Protein AF-A0AA95JDR7-F1 (afdb_monomer_lite)

pLDDT: mean 80.78, std 19.83, range [33.78, 96.75]

Foldseek 3Di:
DDDDDDDDDDDDDDDDDDDDDDDDDDPPPPCPPDPDPLRVVLVVLVVVLVVVVVVLVVQLLVLLLVCQQVLVSSLVSNVVSLVVCVVVLVVVLVVLLVVLVVVLVPDDDPVSNVVSVVVNVVVSCCSVVVSVVCNVCSSVCSNVSSPD

Sequence (148 aa):
MSSRLALIAAAVFTLAAPAFAQEGTAPTAAVQGAPSAEVRAFEIKAEAFTARLAQLQSELETAIAAAGGDQSRGMAAVEAIIARYEPEIDAFVPELESFFDAQIAIATSDEQKVSLAESKADNSLRLRGMVQHIRTFAPDFIAAGGRS

Secondary structure (DSSP, 8-state):
-----------------------S---------PPPHHHHHHHHHHHHHHHHHHHHHHHHHHHHHHHTT-HHHHHHHHHHHHHHHHHHHHHHHHHHHHHHHHHHHH--SHHHHHHHHHHHHHHHHHHHHHHHHHHHHHHHHHHTTT--

Radius of gyration: 29.69 Å; chains: 1; bounding box: 46×42×93 Å

Structure (mmCIF, N/CA/C/O backbone):
data_AF-A0AA95JDR7-F1
#
_entry.id   AF-A0AA95JDR7-F1
#
loop_
_atom_site.group_PDB
_atom_site.id
_atom_site.type_symbol
_atom_site.label_atom_id
_atom_site.label_alt_id
_atom_site.label_comp_id
_atom_site.label_asym_id
_atom_site.label_entity_id
_atom_site.label_seq_id
_atom_site.pdbx_PDB_ins_code
_atom_site.Cartn_x
_atom_site.Cartn_y
_atom_site.Cartn_z
_atom_site.occupancy
_atom_site.B_iso_or_equiv
_atom_site.auth_seq_id
_atom_site.auth_comp_id
_atom_site.auth_asym_id
_atom_site.auth_atom_id
_atom_site.pdbx_PDB_model_num
ATOM 1 N N . MET A 1 1 ? -28.112 23.476 -57.122 1.00 33.78 1 MET A N 1
ATOM 2 C CA . MET A 1 1 ? -28.266 23.420 -58.591 1.00 33.78 1 MET A CA 1
ATOM 3 C C . MET A 1 1 ? -27.237 22.443 -59.127 1.00 33.78 1 MET A C 1
ATOM 5 O O . MET A 1 1 ? -26.071 22.552 -58.780 1.00 33.78 1 MET A O 1
ATOM 9 N N . SER A 1 2 ? -27.718 21.437 -59.848 1.00 43.03 2 SER A N 1
ATOM 10 C CA . SER A 1 2 ? -26.993 20.279 -60.367 1.00 43.03 2 SER A CA 1
ATOM 11 C C . SER A 1 2 ? -25.943 20.623 -61.425 1.00 43.03 2 SER A C 1
ATOM 13 O O . SER A 1 2 ? -26.211 21.457 -62.283 1.00 43.03 2 SER A O 1
ATOM 15 N N . SER A 1 3 ? -24.864 19.839 -61.468 1.00 50.47 3 SER A N 1
ATOM 16 C CA . SER A 1 3 ? -24.143 19.542 -62.712 1.00 50.47 3 SER A CA 1
ATOM 17 C C . SER A 1 3 ? -24.153 18.027 -62.916 1.00 50.47 3 SER A C 1
ATOM 19 O O . SER A 1 3 ? -23.642 17.272 -62.094 1.00 50.47 3 SER A O 1
ATOM 21 N N . ARG A 1 4 ? -24.848 17.601 -63.974 1.00 48.34 4 ARG A N 1
ATOM 22 C CA . ARG A 1 4 ? -25.011 16.220 -64.451 1.00 48.34 4 ARG A CA 1
ATOM 23 C C . ARG A 1 4 ? -23.893 15.865 -65.452 1.00 48.34 4 ARG A C 1
ATOM 25 O O . ARG A 1 4 ? -23.356 16.780 -66.063 1.00 48.34 4 ARG A O 1
ATOM 32 N N . LEU A 1 5 ? -23.738 14.556 -65.720 1.00 47.97 5 LEU A N 1
ATOM 33 C CA . LEU A 1 5 ? -23.046 13.893 -66.860 1.00 47.97 5 LEU A CA 1
ATOM 34 C C . LEU A 1 5 ? -21.519 13.736 -66.702 1.00 47.97 5 LEU A C 1
ATOM 36 O O . LEU A 1 5 ? -20.859 14.675 -66.288 1.00 47.97 5 LEU A O 1
ATOM 40 N N . ALA A 1 6 ? -20.871 12.598 -66.982 1.00 46.97 6 ALA A N 1
ATOM 41 C CA . ALA A 1 6 ? -21.160 11.420 -67.826 1.00 46.97 6 ALA A CA 1
ATOM 42 C C . ALA A 1 6 ? -20.702 10.122 -67.096 1.00 46.97 6 ALA A C 1
ATOM 44 O O . ALA A 1 6 ? -19.811 10.199 -66.261 1.00 46.97 6 ALA A O 1
ATOM 45 N N . LEU A 1 7 ? -21.288 8.920 -67.182 1.00 42.22 7 LEU A N 1
ATOM 46 C CA . LEU A 1 7 ? -21.830 8.073 -68.262 1.00 42.22 7 LEU A CA 1
ATOM 47 C C . LEU A 1 7 ? -20.756 7.279 -69.062 1.00 42.22 7 LEU A C 1
ATOM 49 O O . LEU A 1 7 ? -20.222 7.771 -70.043 1.00 42.22 7 LEU A O 1
ATOM 53 N N . ILE A 1 8 ? -20.566 6.021 -68.608 1.00 48.22 8 ILE A N 1
ATOM 54 C CA . ILE A 1 8 ? -20.242 4.735 -69.289 1.00 48.22 8 ILE A CA 1
ATOM 55 C C . ILE A 1 8 ? -18.843 4.491 -69.893 1.00 48.22 8 ILE A C 1
ATOM 57 O O . ILE A 1 8 ? -18.453 5.131 -70.857 1.00 48.22 8 ILE A O 1
ATOM 61 N N . ALA A 1 9 ? -18.206 3.393 -69.450 1.00 40.72 9 ALA A N 1
ATOM 62 C CA . ALA A 1 9 ? -17.721 2.310 -70.324 1.00 40.72 9 ALA A CA 1
ATOM 63 C C . ALA A 1 9 ? -17.422 1.042 -69.502 1.00 40.72 9 ALA A C 1
ATOM 65 O O . ALA A 1 9 ? -16.514 1.012 -68.677 1.00 40.72 9 ALA A O 1
ATOM 66 N N . ALA A 1 10 ? -18.218 -0.003 -69.726 1.00 47.91 10 ALA A N 1
ATOM 67 C CA . ALA A 1 10 ? -17.949 -1.354 -69.257 1.00 47.91 10 ALA A CA 1
ATOM 68 C C . ALA A 1 10 ? -16.795 -1.973 -70.062 1.00 47.91 10 ALA A C 1
ATOM 70 O O . ALA A 1 10 ? -16.772 -1.857 -71.286 1.00 47.91 10 ALA A O 1
ATOM 71 N N . ALA A 1 11 ? -15.897 -2.694 -69.391 1.00 51.47 11 ALA A N 1
ATOM 72 C CA . ALA A 1 11 ? -15.076 -3.723 -70.015 1.00 51.47 11 ALA A CA 1
ATOM 73 C C . ALA A 1 11 ? -15.177 -5.008 -69.186 1.00 51.47 11 ALA A C 1
ATOM 75 O O . ALA A 1 11 ? -15.243 -4.999 -67.960 1.00 51.47 11 ALA A O 1
ATOM 76 N N . VAL A 1 12 ? -15.307 -6.094 -69.928 1.00 53.50 12 VAL A N 1
ATOM 77 C CA . VAL A 1 12 ? -15.873 -7.391 -69.576 1.00 53.50 12 VAL A CA 1
ATOM 78 C C . VAL A 1 12 ? -14.815 -8.315 -68.959 1.00 53.50 12 VAL A C 1
ATOM 80 O O . VAL A 1 12 ? -13.694 -8.386 -69.440 1.00 53.50 12 VAL A O 1
ATOM 83 N N . PHE A 1 13 ? -15.215 -9.009 -67.891 1.00 50.69 13 PHE A N 1
ATOM 84 C CA . PHE A 1 13 ? -15.015 -10.438 -67.589 1.00 50.69 13 PHE A CA 1
ATOM 85 C C . PHE A 1 13 ? -13.879 -11.218 -68.291 1.00 50.69 13 PHE A C 1
ATOM 87 O O . PHE A 1 13 ? -13.951 -11.416 -69.495 1.00 50.69 13 PHE A O 1
ATOM 94 N N . THR A 1 14 ? -12.986 -11.833 -67.498 1.00 56.88 14 THR A N 1
ATOM 95 C CA . THR A 1 14 ? -12.521 -13.248 -67.592 1.00 56.88 14 THR A CA 1
ATOM 96 C C . THR A 1 14 ? -11.747 -13.571 -66.299 1.00 56.88 14 THR A C 1
ATOM 98 O O . THR A 1 14 ? -10.690 -13.003 -66.059 1.00 56.88 14 THR A O 1
ATOM 101 N N . LEU A 1 15 ? -12.365 -14.178 -65.287 1.00 48.19 15 LEU A N 1
ATOM 102 C CA . LEU A 1 15 ? -12.389 -15.617 -64.975 1.00 48.19 15 LEU A CA 1
ATOM 103 C C . LEU A 1 15 ? -11.014 -16.314 -64.797 1.00 48.19 15 LEU A C 1
ATOM 105 O O . LEU A 1 15 ? -10.277 -16.503 -65.755 1.00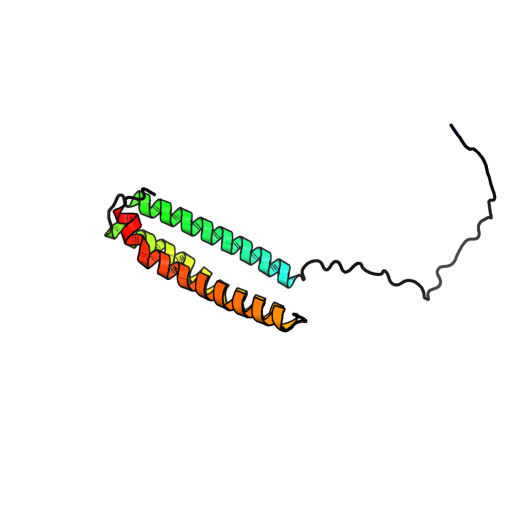 48.19 15 LEU A O 1
ATOM 109 N N . ALA A 1 16 ? -10.817 -16.811 -63.567 1.00 49.91 16 ALA A N 1
ATOM 110 C CA . ALA A 1 16 ? -10.140 -18.054 -63.160 1.00 49.91 16 ALA A CA 1
ATOM 111 C C . ALA A 1 16 ? -8.606 -18.210 -63.291 1.00 49.91 16 ALA A C 1
ATOM 113 O O . ALA A 1 16 ? -8.108 -18.653 -64.319 1.00 49.91 16 ALA A O 1
ATOM 114 N N . ALA A 1 17 ? -7.896 -18.036 -62.164 1.00 39.84 17 ALA A N 1
ATOM 115 C CA . ALA A 1 17 ? -7.084 -19.072 -61.486 1.00 39.84 17 ALA A CA 1
ATOM 116 C C . ALA A 1 17 ? -6.385 -18.480 -60.233 1.00 39.84 17 ALA A C 1
ATOM 118 O O . ALA A 1 17 ? -5.848 -17.377 -60.326 1.00 39.84 17 ALA A O 1
ATOM 119 N N . PRO A 1 18 ? -6.343 -19.166 -59.069 1.00 48.06 18 PRO A N 1
ATOM 120 C CA . PRO A 1 18 ? -5.506 -18.748 -57.952 1.00 48.06 18 PRO A CA 1
ATOM 121 C C . PRO A 1 18 ? -4.104 -19.339 -58.153 1.00 48.06 18 PRO A C 1
ATOM 123 O O . PRO A 1 18 ? -3.899 -20.538 -57.980 1.00 48.06 18 PRO A O 1
ATOM 126 N N . ALA A 1 19 ? -3.137 -18.511 -58.534 1.00 46.78 19 ALA A N 1
ATOM 127 C CA . ALA A 1 19 ? -1.727 -18.884 -58.535 1.00 46.78 19 ALA A CA 1
ATOM 128 C C . ALA A 1 19 ? -0.955 -17.862 -57.696 1.00 46.78 19 ALA A C 1
ATOM 130 O O . ALA A 1 19 ? -1.061 -16.657 -57.897 1.00 46.78 19 ALA A O 1
ATOM 131 N N . PHE A 1 20 ? -0.265 -18.385 -56.690 1.00 49.91 20 PHE A N 1
ATOM 132 C CA . PHE A 1 20 ? 0.484 -17.678 -55.660 1.00 49.91 20 PHE A CA 1
ATOM 133 C C . PHE A 1 20 ? 1.622 -16.796 -56.212 1.00 49.91 20 PHE A C 1
ATOM 135 O O . PHE A 1 20 ? 2.215 -17.134 -57.232 1.00 49.91 20 PHE A O 1
ATOM 142 N N . ALA A 1 21 ? 1.977 -15.781 -55.404 1.00 42.78 21 ALA A N 1
ATOM 143 C CA . ALA A 1 21 ? 3.157 -14.895 -55.449 1.00 42.78 21 ALA A CA 1
ATOM 144 C C . ALA A 1 21 ? 3.053 -13.680 -56.396 1.00 42.78 21 ALA A C 1
ATOM 146 O O . ALA A 1 21 ? 2.662 -13.817 -57.543 1.00 42.78 21 ALA A O 1
ATOM 147 N N . GLN A 1 22 ? 3.426 -12.453 -56.031 1.00 48.97 22 GLN A N 1
ATOM 148 C CA . GLN A 1 22 ? 3.840 -11.792 -54.788 1.00 48.97 22 GLN A CA 1
ATOM 149 C C . GLN A 1 22 ? 3.836 -10.277 -55.116 1.00 48.97 22 GLN A C 1
ATOM 151 O O . GLN A 1 22 ? 3.808 -9.899 -56.283 1.00 48.97 22 GLN A O 1
ATOM 156 N N . GLU A 1 23 ? 3.925 -9.452 -54.074 1.00 44.00 23 GLU A N 1
ATOM 157 C CA . GLU A 1 23 ? 4.333 -8.038 -54.064 1.00 44.00 23 GLU A CA 1
ATOM 158 C C . GLU A 1 23 ? 3.259 -6.954 -54.144 1.00 44.00 23 GLU A C 1
ATOM 160 O O . GLU A 1 23 ? 2.476 -6.832 -55.079 1.00 44.00 23 GLU A O 1
ATOM 165 N N . GLY A 1 24 ? 3.351 -6.075 -53.142 1.00 46.81 24 GLY A N 1
ATOM 166 C CA . GLY A 1 24 ? 2.923 -4.695 -53.277 1.00 46.81 24 GLY A CA 1
ATOM 167 C C . GLY A 1 24 ? 1.650 -4.348 -52.531 1.00 46.81 24 GLY A C 1
ATOM 168 O O . GLY A 1 24 ? 0.676 -3.922 -53.136 1.00 46.81 24 GLY A O 1
ATOM 169 N N . THR A 1 25 ? 1.669 -4.482 -51.208 1.00 42.97 25 THR A N 1
ATOM 170 C CA . THR A 1 25 ? 1.554 -3.353 -50.263 1.00 42.97 25 THR A CA 1
ATOM 171 C C . THR A 1 25 ? 1.441 -3.988 -48.885 1.00 42.97 25 THR A C 1
ATOM 173 O O . THR A 1 25 ? 0.414 -4.570 -48.538 1.00 42.97 25 THR A O 1
ATOM 176 N N . ALA A 1 26 ? 2.537 -3.944 -48.121 1.00 43.72 26 ALA A N 1
ATOM 177 C CA . ALA A 1 26 ? 2.474 -4.208 -46.693 1.00 43.72 26 ALA A CA 1
ATOM 178 C C . ALA A 1 26 ? 1.307 -3.381 -46.139 1.00 43.72 26 ALA A C 1
ATOM 180 O O . ALA A 1 26 ? 1.242 -2.187 -46.450 1.00 43.72 26 ALA A O 1
ATOM 181 N N . PRO A 1 27 ? 0.376 -3.957 -45.361 1.00 45.06 27 PRO A N 1
ATOM 182 C CA . PRO A 1 27 ? -0.477 -3.107 -44.567 1.00 45.06 27 PRO A CA 1
ATOM 183 C C . PRO A 1 27 ? 0.499 -2.309 -43.713 1.00 45.06 27 PRO A C 1
ATOM 185 O O . PRO A 1 27 ? 1.230 -2.881 -42.901 1.00 45.06 27 PRO A O 1
ATOM 188 N N . THR A 1 28 ? 0.577 -1.000 -43.944 1.00 47.38 28 THR A N 1
ATOM 189 C CA . THR A 1 28 ? 1.080 -0.085 -42.934 1.00 47.38 28 THR A CA 1
ATOM 190 C C . THR A 1 28 ? 0.098 -0.262 -41.796 1.00 47.38 28 THR A C 1
ATOM 192 O O . THR A 1 28 ? -0.942 0.392 -41.738 1.00 47.38 28 THR A O 1
ATOM 195 N N . ALA A 1 29 ? 0.365 -1.270 -40.964 1.00 46.44 29 ALA A N 1
ATOM 196 C CA . ALA A 1 29 ? -0.241 -1.413 -39.674 1.00 46.44 29 ALA A CA 1
ATOM 197 C C . ALA A 1 29 ? 0.018 -0.058 -39.045 1.00 46.44 29 ALA A C 1
ATOM 199 O O . ALA A 1 29 ? 1.163 0.314 -38.781 1.00 46.44 29 ALA A O 1
ATOM 200 N N . ALA A 1 30 ? -1.044 0.726 -38.910 1.00 43.22 30 ALA A N 1
ATOM 201 C CA . ALA A 1 30 ? -1.063 1.772 -37.929 1.00 43.22 30 ALA A CA 1
ATOM 202 C C . ALA A 1 30 ? -0.801 1.046 -36.608 1.00 43.22 30 ALA A C 1
ATOM 204 O O . ALA A 1 30 ? -1.722 0.556 -35.962 1.00 43.22 30 ALA A O 1
ATOM 205 N N . VAL A 1 31 ? 0.472 0.913 -36.235 1.00 47.88 31 VAL A N 1
ATOM 206 C CA . VAL A 1 31 ? 0.883 0.613 -34.871 1.00 47.88 31 VAL A CA 1
ATOM 207 C C . VAL A 1 31 ? 0.641 1.909 -34.108 1.00 47.88 31 VAL A C 1
ATOM 209 O O . VAL A 1 31 ? 1.546 2.600 -33.659 1.00 47.88 31 VAL A O 1
ATOM 212 N N . GLN A 1 32 ? -0.634 2.272 -33.997 1.00 43.00 32 GLN A N 1
ATOM 213 C CA . GLN A 1 32 ? -1.131 2.876 -32.782 1.00 43.00 32 GLN A CA 1
ATOM 214 C C . GLN A 1 32 ? -1.125 1.713 -31.799 1.00 43.00 32 GLN A C 1
ATOM 216 O O . GLN A 1 32 ? -2.073 0.933 -31.735 1.00 43.00 32 GLN A O 1
ATOM 221 N N . GLY A 1 33 ? 0.052 1.486 -31.209 1.00 42.91 33 GLY A N 1
ATOM 222 C CA . GLY A 1 33 ? 0.334 0.323 -30.389 1.00 42.91 33 GLY A CA 1
ATOM 223 C C . GLY A 1 33 ? -0.691 0.254 -29.275 1.00 42.91 33 GLY A C 1
ATOM 224 O O . GLY A 1 33 ? -0.677 1.079 -28.365 1.00 42.91 33 GLY A O 1
ATOM 225 N N . ALA A 1 34 ? -1.594 -0.722 -29.359 1.00 50.78 34 ALA A N 1
ATOM 226 C CA . ALA A 1 34 ? -2.304 -1.163 -28.178 1.00 50.78 34 ALA A CA 1
ATOM 227 C C . ALA A 1 34 ? -1.246 -1.483 -27.107 1.00 50.78 34 ALA A C 1
ATOM 229 O O . ALA A 1 34 ? -0.192 -2.022 -27.468 1.00 50.78 34 ALA A O 1
ATOM 230 N N . PRO A 1 35 ? -1.495 -1.157 -25.826 1.00 61.88 35 PRO A N 1
ATOM 231 C CA . PRO A 1 35 ? -0.584 -1.544 -24.760 1.00 61.88 35 PRO A CA 1
ATOM 232 C C . PRO A 1 35 ? -0.275 -3.036 -24.892 1.00 61.88 35 PRO A C 1
ATOM 234 O O . PRO A 1 35 ? -1.182 -3.844 -25.142 1.00 61.88 35 PRO A O 1
ATOM 237 N N . SER A 1 36 ? 1.009 -3.387 -24.784 1.00 78.31 36 SER A N 1
ATOM 238 C CA . SER A 1 36 ? 1.464 -4.776 -24.823 1.00 78.31 36 SER A CA 1
ATOM 239 C C . SER A 1 36 ? 0.643 -5.615 -23.842 1.00 78.31 36 SER A C 1
ATOM 241 O O . SER A 1 36 ? 0.175 -5.106 -22.822 1.00 78.31 36 SER A O 1
ATOM 243 N N . ALA A 1 37 ? 0.467 -6.910 -24.119 1.00 82.56 37 ALA A N 1
ATOM 244 C CA . ALA A 1 37 ? -0.322 -7.789 -23.251 1.00 82.56 37 ALA A CA 1
ATOM 245 C C . ALA A 1 37 ? 0.141 -7.740 -21.780 1.00 82.56 37 ALA A C 1
ATOM 247 O O . ALA A 1 37 ? -0.688 -7.784 -20.875 1.00 82.56 37 ALA A O 1
ATOM 248 N N . GLU A 1 38 ? 1.446 -7.575 -21.553 1.00 79.12 38 GLU A N 1
ATOM 249 C CA . GLU A 1 38 ? 2.061 -7.402 -20.232 1.00 79.12 38 GLU A CA 1
ATOM 250 C C . GLU A 1 38 ? 1.663 -6.083 -19.556 1.00 79.12 38 GLU A C 1
ATOM 252 O O . GLU A 1 38 ? 1.323 -6.087 -18.376 1.00 79.12 38 GLU A O 1
ATOM 257 N N . VAL A 1 39 ? 1.618 -4.975 -20.306 1.00 86.12 39 VAL A N 1
ATOM 258 C CA . VAL A 1 39 ? 1.162 -3.669 -19.797 1.00 86.12 39 VAL A CA 1
ATOM 259 C C . VAL A 1 39 ? -0.302 -3.755 -19.379 1.00 86.12 39 VAL A C 1
ATOM 261 O O . VAL A 1 39 ? -0.639 -3.379 -18.263 1.00 86.12 39 VAL A O 1
ATOM 264 N N . ARG A 1 40 ? -1.158 -4.356 -20.212 1.00 88.25 40 ARG A N 1
ATOM 265 C CA . ARG A 1 40 ? -2.576 -4.552 -19.876 1.00 88.25 40 ARG A CA 1
ATOM 266 C C . ARG A 1 40 ? -2.765 -5.453 -18.654 1.00 88.25 40 ARG A C 1
ATOM 268 O O . ARG A 1 40 ? -3.631 -5.197 -17.824 1.00 88.25 40 ARG A O 1
ATOM 275 N N . ALA A 1 41 ? -1.989 -6.531 -18.544 1.00 88.94 41 ALA A N 1
ATOM 276 C CA . ALA A 1 41 ? -2.056 -7.420 -17.388 1.00 88.94 41 ALA A CA 1
ATOM 277 C C . ALA A 1 41 ? -1.643 -6.696 -16.097 1.00 88.94 41 ALA A C 1
ATOM 279 O O . ALA A 1 41 ? -2.268 -6.902 -15.055 1.00 88.94 41 ALA A O 1
ATOM 280 N N . PHE A 1 42 ? -0.625 -5.834 -16.173 1.00 91.50 42 PHE A N 1
ATOM 281 C CA . PHE A 1 42 ? -0.210 -4.995 -15.057 1.00 91.50 42 PHE A CA 1
ATOM 282 C C . PHE A 1 42 ? -1.273 -3.950 -14.694 1.00 91.50 42 PHE A C 1
ATOM 284 O O . PHE A 1 42 ? -1.603 -3.824 -13.520 1.00 91.50 42 PHE A O 1
ATOM 291 N N . GLU A 1 43 ? -1.868 -3.266 -15.674 1.00 90.50 43 GLU A N 1
ATOM 292 C CA . GLU A 1 43 ? -2.959 -2.302 -15.457 1.00 90.50 43 GLU A CA 1
ATOM 293 C C . GLU A 1 43 ? -4.140 -2.940 -14.716 1.00 90.50 43 GLU A C 1
ATOM 295 O O . GLU A 1 43 ? -4.576 -2.413 -13.698 1.00 90.50 43 GLU A O 1
ATOM 300 N N . ILE A 1 44 ? -4.593 -4.125 -15.142 1.00 92.62 44 ILE A N 1
ATOM 301 C CA . ILE A 1 44 ? -5.679 -4.857 -14.464 1.00 92.62 44 ILE A CA 1
ATOM 302 C C . ILE A 1 44 ? -5.314 -5.166 -13.005 1.00 92.62 44 ILE A C 1
ATOM 304 O O . ILE A 1 44 ? -6.145 -5.025 -12.105 1.00 92.62 44 ILE A O 1
ATOM 308 N N . LYS A 1 45 ? -4.069 -5.587 -12.746 1.00 92.12 45 LYS A N 1
ATOM 309 C CA . LYS A 1 45 ? -3.589 -5.829 -11.378 1.00 92.12 45 LYS A CA 1
ATOM 310 C C . LYS A 1 45 ? -3.530 -4.539 -10.564 1.00 92.12 45 LYS A C 1
ATOM 312 O O . LYS A 1 45 ? -3.951 -4.544 -9.412 1.00 92.12 45 LYS A O 1
ATOM 317 N N . ALA A 1 46 ? -3.043 -3.449 -11.150 1.00 92.44 46 ALA A N 1
ATOM 318 C CA . ALA A 1 46 ? -2.954 -2.146 -10.502 1.00 92.44 46 ALA A CA 1
ATOM 319 C C . ALA A 1 46 ? -4.343 -1.580 -10.169 1.00 92.44 46 ALA A C 1
ATOM 321 O O . ALA A 1 46 ? -4.541 -1.038 -9.082 1.00 92.44 46 ALA A O 1
ATOM 322 N N . GLU A 1 47 ? -5.326 -1.758 -11.052 1.00 94.62 47 GLU A N 1
ATOM 323 C CA . GLU A 1 47 ? -6.727 -1.409 -10.803 1.00 94.62 47 GLU A CA 1
ATOM 324 C C . GLU A 1 47 ? -7.317 -2.241 -9.659 1.00 94.62 47 GLU A C 1
ATOM 326 O O . GLU A 1 47 ? -7.905 -1.687 -8.728 1.00 94.62 47 GLU A O 1
ATOM 331 N N . ALA A 1 48 ? -7.113 -3.563 -9.677 1.00 94.38 48 ALA A N 1
ATOM 332 C CA . ALA A 1 48 ? -7.573 -4.447 -8.608 1.00 94.38 48 ALA A CA 1
ATOM 333 C C . ALA A 1 48 ? -6.935 -4.089 -7.257 1.00 94.38 48 ALA A C 1
ATOM 335 O O . ALA A 1 48 ? -7.623 -4.024 -6.238 1.00 94.38 48 ALA A O 1
ATOM 336 N N . PHE A 1 49 ? -5.634 -3.802 -7.252 1.00 94.62 49 PHE A N 1
ATOM 337 C CA . PHE A 1 49 ? -4.913 -3.356 -6.067 1.00 94.62 49 PHE A CA 1
ATOM 338 C C . PHE A 1 49 ? -5.425 -1.997 -5.569 1.00 94.62 49 PHE A C 1
ATOM 340 O O . PHE A 1 49 ? -5.688 -1.833 -4.381 1.00 94.62 49 PHE A O 1
ATOM 347 N N . THR A 1 50 ? -5.680 -1.046 -6.470 1.00 93.62 50 THR A N 1
ATOM 348 C CA . THR A 1 50 ? -6.283 0.252 -6.122 1.00 93.62 50 THR A CA 1
ATOM 349 C C . THR A 1 50 ? -7.660 0.076 -5.480 1.00 93.62 50 THR A C 1
ATOM 351 O O . THR A 1 50 ? -7.953 0.715 -4.468 1.00 93.62 50 THR A O 1
ATOM 354 N N . ALA A 1 51 ? -8.490 -0.833 -6.001 1.00 94.69 51 ALA A N 1
ATOM 355 C CA . ALA A 1 51 ? -9.779 -1.164 -5.396 1.00 94.69 51 ALA A CA 1
ATOM 356 C C . ALA A 1 51 ? -9.621 -1.769 -3.990 1.00 94.69 51 ALA A C 1
ATOM 358 O O . ALA A 1 51 ? -10.386 -1.428 -3.087 1.00 94.69 51 ALA A O 1
ATOM 359 N N . ARG A 1 52 ? -8.600 -2.610 -3.770 1.00 93.62 52 ARG A N 1
ATOM 360 C CA . ARG A 1 52 ? -8.265 -3.123 -2.432 1.00 93.62 52 ARG A CA 1
ATOM 361 C C . ARG A 1 52 ? -7.831 -2.016 -1.476 1.00 93.62 52 ARG A C 1
ATOM 363 O O . ARG A 1 52 ? -8.264 -2.025 -0.331 1.00 93.62 52 ARG A O 1
ATOM 370 N N . LEU A 1 53 ? -7.053 -1.033 -1.924 1.00 93.00 53 LEU A N 1
ATOM 371 C CA . LEU A 1 53 ? -6.674 0.104 -1.077 1.00 93.00 53 LEU A CA 1
ATOM 372 C C . LEU A 1 53 ? -7.867 0.999 -0.714 1.00 93.00 53 LEU A C 1
ATOM 374 O O . LEU A 1 53 ? -7.960 1.467 0.420 1.00 93.00 53 LEU A O 1
ATOM 378 N N . ALA A 1 54 ? -8.811 1.192 -1.636 1.00 93.75 54 ALA A N 1
ATOM 379 C CA . ALA A 1 54 ? -10.063 1.883 -1.332 1.00 93.75 54 ALA A CA 1
ATOM 380 C C . ALA A 1 54 ? -10.902 1.106 -0.299 1.00 93.75 54 ALA A C 1
ATOM 382 O O . ALA A 1 54 ? -11.487 1.698 0.611 1.00 93.75 54 ALA A O 1
ATOM 383 N N . GLN A 1 55 ? -10.922 -0.226 -0.396 1.00 95.00 55 GLN A N 1
ATOM 384 C CA . GLN A 1 55 ? -11.575 -1.078 0.596 1.00 95.00 55 GLN A CA 1
ATOM 385 C C . GLN A 1 55 ? -10.889 -0.983 1.969 1.00 95.00 55 GLN A C 1
ATOM 387 O O . GLN A 1 55 ? -11.578 -0.800 2.970 1.00 95.00 55 GLN A O 1
ATOM 392 N N . LEU A 1 56 ? -9.552 -1.025 2.018 1.00 94.25 56 LEU A N 1
ATOM 393 C CA . LEU A 1 56 ? -8.761 -0.792 3.232 1.00 94.25 56 LEU A CA 1
ATOM 394 C C . LEU A 1 56 ? -9.156 0.529 3.902 1.00 94.25 56 LEU A C 1
ATOM 396 O O . LEU A 1 56 ? -9.431 0.543 5.099 1.00 94.25 56 LEU A O 1
ATOM 400 N N . GLN A 1 57 ? -9.224 1.623 3.139 1.00 92.31 57 GLN A N 1
ATOM 401 C CA . GLN A 1 57 ? -9.635 2.924 3.668 1.00 92.31 57 GLN A CA 1
ATOM 402 C C . GLN A 1 57 ? -11.030 2.857 4.308 1.00 92.31 57 GLN A C 1
ATOM 404 O O . GLN A 1 57 ? -11.202 3.281 5.450 1.00 92.31 57 GLN A O 1
ATOM 409 N N . SER A 1 58 ? -12.007 2.274 3.612 1.00 94.06 58 SER A N 1
ATOM 410 C CA . SER A 1 58 ? -13.378 2.152 4.122 1.00 94.06 58 SER A CA 1
ATOM 411 C C . SER A 1 58 ? -13.471 1.272 5.378 1.00 94.06 58 SER A C 1
ATOM 413 O O . SER A 1 58 ? -14.206 1.593 6.319 1.00 94.06 58 SER A O 1
ATOM 415 N N . GLU A 1 59 ? -12.707 0.176 5.432 1.00 95.12 59 GLU A N 1
ATOM 416 C CA . GLU A 1 59 ? -12.623 -0.688 6.613 1.00 95.12 59 GLU A CA 1
ATOM 417 C C . GLU A 1 59 ? -12.017 0.056 7.810 1.00 95.12 59 GLU A C 1
ATOM 419 O O . GLU A 1 59 ? -12.535 -0.058 8.923 1.00 95.12 59 GLU A O 1
ATOM 424 N N . LEU A 1 60 ? -10.966 0.853 7.589 1.00 93.12 60 LEU A N 1
ATOM 425 C CA . LEU A 1 60 ? -10.340 1.671 8.629 1.00 93.12 60 LEU A CA 1
ATOM 426 C C . LEU A 1 60 ? -11.303 2.732 9.166 1.00 93.12 60 LEU A C 1
ATOM 428 O O . LEU A 1 60 ? -11.476 2.827 10.378 1.00 93.12 60 LEU A O 1
ATOM 432 N N . GLU A 1 61 ? -11.974 3.482 8.292 1.00 91.81 61 GLU A N 1
ATOM 433 C CA . GLU A 1 61 ? -12.980 4.482 8.682 1.00 91.81 61 GLU A CA 1
ATOM 434 C C . GLU A 1 61 ? -14.101 3.846 9.518 1.00 91.81 61 GLU A C 1
ATOM 436 O O . GLU A 1 61 ? -14.465 4.353 10.584 1.00 91.81 61 GLU A O 1
ATOM 441 N N . THR A 1 62 ? -14.591 2.680 9.086 1.00 93.25 62 THR A N 1
ATOM 442 C CA . THR A 1 62 ? -15.619 1.918 9.807 1.00 93.25 62 THR A CA 1
ATOM 443 C C . THR A 1 62 ? -15.122 1.455 11.178 1.00 93.25 62 THR A C 1
ATOM 445 O O . THR A 1 62 ? -15.841 1.578 12.172 1.00 93.25 62 THR A O 1
ATOM 448 N N . ALA A 1 63 ? -13.894 0.937 11.262 1.00 91.94 63 ALA A N 1
ATOM 449 C CA . ALA A 1 63 ? -13.298 0.479 12.514 1.00 91.94 63 ALA A CA 1
ATOM 450 C C . ALA A 1 63 ? -13.062 1.629 13.502 1.00 91.94 63 ALA A C 1
ATOM 452 O O . ALA A 1 63 ? -13.365 1.489 14.689 1.00 91.94 63 ALA A O 1
ATOM 453 N N . ILE A 1 64 ? -12.576 2.769 13.010 1.00 90.69 64 ILE A N 1
ATOM 454 C CA . ILE A 1 64 ? -12.349 3.988 13.793 1.00 90.69 64 ILE A CA 1
ATOM 455 C C . ILE A 1 64 ? -13.679 4.514 14.347 1.00 90.69 64 ILE A C 1
ATOM 457 O O . ILE A 1 64 ? -13.785 4.772 15.547 1.00 90.69 64 ILE A O 1
ATOM 461 N N . ALA A 1 65 ? -14.721 4.602 13.515 1.00 89.62 65 ALA A N 1
ATOM 462 C CA . ALA A 1 65 ? -16.049 5.023 13.957 1.00 89.62 65 ALA A CA 1
ATOM 463 C C . ALA A 1 65 ? -16.644 4.053 14.996 1.00 89.62 65 ALA A C 1
ATOM 465 O O . ALA A 1 65 ? -17.174 4.479 16.024 1.00 89.62 65 ALA A O 1
ATOM 466 N N . ALA A 1 66 ? -16.507 2.742 14.775 1.00 90.50 66 ALA A N 1
ATOM 467 C CA . ALA A 1 66 ? -17.000 1.709 15.686 1.00 90.50 66 ALA A CA 1
ATOM 468 C C . ALA A 1 66 ? -16.227 1.632 17.016 1.00 90.50 66 ALA A C 1
ATOM 470 O O . ALA A 1 66 ? -16.741 1.063 17.985 1.00 90.50 66 ALA A O 1
ATOM 471 N N . ALA A 1 67 ? -15.004 2.170 17.074 1.00 91.00 67 ALA A N 1
ATOM 472 C CA . ALA A 1 67 ? -14.221 2.264 18.301 1.00 91.00 67 ALA A CA 1
ATOM 473 C C . ALA A 1 67 ? -14.791 3.306 19.274 1.00 91.00 67 ALA A C 1
ATOM 475 O O . ALA A 1 67 ? -14.608 3.167 20.481 1.00 91.00 67 ALA A O 1
ATOM 476 N N . GLY A 1 68 ? -15.498 4.330 18.777 1.00 87.81 68 GLY A N 1
ATOM 477 C CA . GLY A 1 68 ? -16.181 5.320 19.617 1.00 87.81 68 GLY A CA 1
ATOM 478 C C . GLY A 1 68 ? -15.259 6.070 20.586 1.00 87.81 68 GLY A C 1
ATOM 479 O O . GLY A 1 68 ? -15.696 6.434 21.675 1.00 87.81 68 GLY A O 1
ATOM 480 N N . GLY A 1 69 ? -13.985 6.261 20.225 1.00 87.06 69 GLY A N 1
ATOM 481 C CA . GLY A 1 69 ? -12.973 6.881 21.090 1.00 87.06 69 GLY A CA 1
ATOM 482 C C . GLY A 1 69 ? -12.165 5.910 21.957 1.00 87.06 69 GLY A C 1
ATOM 483 O O . GLY A 1 69 ? -11.200 6.333 22.591 1.00 87.06 69 GLY A O 1
ATOM 484 N N . ASP A 1 70 ? -12.501 4.616 21.985 1.00 92.31 70 ASP A N 1
ATOM 485 C CA . ASP A 1 70 ? -11.692 3.608 22.677 1.00 92.31 70 ASP A CA 1
ATOM 486 C C . ASP A 1 70 ? -10.414 3.320 21.880 1.00 92.31 70 ASP A C 1
ATOM 488 O O . ASP A 1 70 ? -10.422 2.607 20.873 1.00 92.31 70 ASP A O 1
ATOM 492 N N . GLN A 1 71 ? -9.300 3.881 22.350 1.00 90.06 71 GLN A N 1
ATOM 493 C CA . GLN A 1 71 ? -8.004 3.771 21.690 1.00 90.06 71 GLN A CA 1
ATOM 494 C C . GLN A 1 71 ? -7.495 2.325 21.614 1.00 90.06 71 GLN A C 1
ATOM 496 O O . GLN A 1 71 ? -6.968 1.927 20.579 1.00 90.06 71 GLN A O 1
ATOM 501 N N . SER A 1 72 ? -7.670 1.519 22.669 1.00 92.06 72 SER A N 1
ATOM 502 C CA . SER A 1 72 ? -7.207 0.122 22.664 1.00 92.06 72 SER A CA 1
ATOM 503 C C . SER A 1 72 ? -7.998 -0.712 21.668 1.00 92.06 72 SER A C 1
ATOM 505 O O . SER A 1 72 ? -7.418 -1.435 20.856 1.00 92.06 72 SER A O 1
ATOM 507 N N . ARG A 1 73 ? -9.328 -0.584 21.688 1.00 91.56 73 ARG A N 1
ATOM 508 C CA . ARG A 1 73 ? -10.206 -1.302 20.763 1.00 91.56 73 ARG A CA 1
ATOM 509 C C . ARG A 1 73 ? -10.008 -0.842 19.319 1.00 91.56 73 ARG A C 1
ATOM 511 O O . ARG A 1 73 ? -9.964 -1.682 18.422 1.00 91.56 73 ARG A O 1
ATOM 518 N N . GLY A 1 74 ? -9.885 0.465 19.094 1.00 92.94 74 GLY A N 1
ATOM 519 C CA . GLY A 1 74 ? -9.662 1.037 17.769 1.00 92.94 74 GLY A CA 1
ATOM 520 C C . GLY A 1 74 ? -8.324 0.609 17.176 1.00 92.94 74 GLY A C 1
ATOM 521 O O . GLY A 1 74 ? -8.296 0.131 16.047 1.00 92.94 74 GLY A O 1
ATOM 522 N N . MET A 1 75 ? -7.235 0.679 17.949 1.00 94.56 75 MET A N 1
ATOM 523 C CA . MET A 1 75 ? -5.916 0.248 17.475 1.00 94.56 75 MET A CA 1
ATOM 524 C C . MET A 1 75 ? -5.872 -1.253 17.194 1.00 94.56 75 MET A C 1
ATOM 526 O O . MET A 1 75 ? -5.322 -1.661 16.176 1.00 94.56 75 MET A O 1
ATOM 530 N N . ALA A 1 76 ? -6.503 -2.078 18.035 1.00 94.88 76 ALA A N 1
ATOM 531 C CA . ALA A 1 76 ? -6.600 -3.513 17.775 1.00 94.88 76 ALA A CA 1
ATOM 532 C C . ALA A 1 76 ? -7.344 -3.815 16.461 1.00 94.88 76 ALA A C 1
ATOM 534 O O . ALA A 1 76 ? -6.934 -4.698 15.708 1.00 94.88 76 ALA A O 1
ATOM 535 N N . ALA A 1 77 ? -8.417 -3.074 16.163 1.00 94.81 77 ALA A N 1
ATOM 536 C CA . ALA A 1 77 ? -9.154 -3.221 14.912 1.00 94.81 77 ALA A CA 1
ATOM 537 C C . ALA A 1 77 ? -8.344 -2.730 13.699 1.00 94.81 77 ALA A C 1
ATOM 539 O O . ALA A 1 77 ? -8.295 -3.425 12.687 1.00 94.81 77 ALA A O 1
ATOM 540 N N . VAL A 1 78 ? -7.673 -1.579 13.815 1.00 94.38 78 VAL A N 1
ATOM 541 C CA . VAL A 1 78 ? -6.801 -1.025 12.767 1.00 94.38 78 VAL A CA 1
ATOM 542 C C . VAL A 1 78 ? -5.659 -1.986 12.438 1.00 94.38 78 VAL A C 1
ATOM 544 O O . VAL A 1 78 ? -5.473 -2.311 11.269 1.00 94.38 78 VAL A O 1
ATOM 547 N N . GLU A 1 79 ? -4.943 -2.513 13.434 1.00 94.81 79 GLU A N 1
ATOM 548 C CA . GLU A 1 79 ? -3.861 -3.480 13.195 1.00 94.81 79 GLU A CA 1
ATOM 549 C C . GLU A 1 79 ? -4.376 -4.779 12.569 1.00 94.81 79 GLU A C 1
ATOM 551 O O . GLU A 1 79 ? -3.749 -5.319 11.660 1.00 94.81 79 GLU A O 1
ATOM 556 N N . ALA A 1 80 ? -5.546 -5.269 12.994 1.00 95.75 80 ALA A N 1
ATOM 557 C CA . ALA A 1 80 ? -6.149 -6.458 12.397 1.00 95.75 80 ALA A CA 1
ATOM 558 C C . ALA A 1 80 ? -6.531 -6.255 10.922 1.00 95.75 80 ALA A C 1
ATOM 560 O O . ALA A 1 80 ? -6.498 -7.216 10.152 1.00 95.75 80 ALA A O 1
ATOM 561 N N . ILE A 1 81 ? -6.902 -5.032 10.532 1.00 95.69 81 ILE A N 1
ATOM 562 C CA . ILE A 1 81 ? -7.149 -4.667 9.135 1.00 95.69 81 ILE A CA 1
ATOM 563 C C . ILE A 1 81 ? -5.813 -4.575 8.394 1.00 95.69 81 ILE A C 1
ATOM 565 O O . ILE A 1 81 ? -5.631 -5.283 7.409 1.00 95.69 81 ILE A O 1
ATOM 569 N N . ILE A 1 82 ? -4.856 -3.781 8.886 1.00 93.69 82 ILE A N 1
ATOM 570 C CA . ILE A 1 82 ? -3.534 -3.606 8.261 1.00 93.69 82 ILE A CA 1
ATOM 571 C C . ILE A 1 82 ? -2.860 -4.954 8.002 1.00 93.69 82 ILE A C 1
ATOM 573 O O . ILE A 1 82 ? -2.396 -5.187 6.890 1.00 93.69 82 ILE A O 1
ATOM 577 N N . ALA A 1 83 ? -2.878 -5.872 8.971 1.00 94.12 83 ALA A N 1
ATOM 578 C CA . ALA A 1 83 ? -2.258 -7.190 8.846 1.00 94.12 83 ALA A CA 1
ATOM 579 C C . ALA A 1 83 ? -2.800 -8.030 7.671 1.00 94.12 83 ALA A C 1
ATOM 581 O O . ALA A 1 83 ? -2.122 -8.946 7.211 1.00 94.12 83 ALA A O 1
ATOM 582 N N . ARG A 1 84 ? -4.010 -7.739 7.170 1.00 93.88 84 ARG A N 1
ATOM 583 C CA . ARG A 1 84 ? -4.578 -8.395 5.978 1.00 93.88 84 ARG A CA 1
ATOM 584 C C . ARG A 1 84 ? -4.055 -7.793 4.678 1.00 93.88 84 ARG A C 1
ATOM 586 O O . ARG A 1 84 ? -3.910 -8.521 3.705 1.00 93.88 84 ARG A O 1
ATOM 593 N N . TYR A 1 85 ? -3.783 -6.490 4.668 1.00 93.62 85 TYR A N 1
ATOM 594 C CA . TYR A 1 85 ? -3.402 -5.740 3.468 1.00 93.62 85 TYR A CA 1
ATOM 595 C C . TYR A 1 85 ? -1.885 -5.577 3.311 1.00 93.62 85 TYR A C 1
ATOM 597 O O . TYR A 1 85 ? -1.405 -5.492 2.186 1.00 93.62 85 TYR A O 1
ATOM 605 N N . GLU A 1 86 ? -1.120 -5.579 4.404 1.00 92.38 86 GLU A N 1
ATOM 606 C CA . GLU A 1 86 ? 0.349 -5.527 4.402 1.00 92.38 86 GLU A CA 1
ATOM 607 C C . GLU A 1 86 ? 0.994 -6.561 3.455 1.00 92.38 86 GLU A C 1
ATOM 609 O O . GLU A 1 86 ? 1.763 -6.140 2.592 1.00 92.38 86 GLU A O 1
ATOM 614 N N . PRO A 1 87 ? 0.628 -7.863 3.468 1.00 93.19 87 PRO A N 1
ATOM 615 C CA . PRO A 1 87 ? 1.203 -8.822 2.522 1.00 93.19 87 PRO A CA 1
ATOM 616 C C . PRO A 1 87 ? 0.807 -8.562 1.060 1.00 93.19 87 PRO A C 1
ATOM 618 O O . PRO A 1 87 ? 1.577 -8.884 0.159 1.00 93.19 87 PRO A O 1
ATOM 621 N N . GLU A 1 88 ? -0.376 -7.991 0.801 1.00 92.06 88 GLU A N 1
ATOM 622 C CA . GLU A 1 88 ? -0.794 -7.626 -0.562 1.00 92.06 88 GLU A CA 1
ATOM 623 C C . GLU A 1 88 ? 0.035 -6.444 -1.086 1.00 92.06 88 GLU A C 1
ATOM 625 O O . GLU A 1 88 ? 0.466 -6.449 -2.238 1.00 92.06 88 GLU A O 1
ATOM 630 N N . ILE A 1 89 ? 0.304 -5.454 -0.230 1.00 91.88 89 ILE A N 1
ATOM 631 C CA . ILE A 1 89 ? 1.151 -4.299 -0.551 1.00 91.88 89 ILE A CA 1
ATOM 632 C C . ILE A 1 89 ? 2.594 -4.756 -0.788 1.00 91.88 89 ILE A C 1
ATOM 634 O O . ILE A 1 89 ? 3.182 -4.408 -1.813 1.00 91.88 89 ILE A O 1
ATOM 638 N N . ASP A 1 90 ? 3.145 -5.577 0.107 1.00 93.06 90 ASP A N 1
ATOM 639 C CA . ASP A 1 90 ? 4.512 -6.093 -0.003 1.00 93.06 90 ASP A CA 1
ATOM 640 C C . ASP A 1 90 ? 4.714 -6.965 -1.248 1.00 93.06 90 ASP A C 1
ATOM 642 O O . ASP A 1 90 ? 5.793 -6.945 -1.843 1.00 93.06 90 ASP A O 1
ATOM 646 N N . ALA A 1 91 ? 3.681 -7.698 -1.675 1.00 92.44 91 ALA A N 1
ATOM 647 C CA . ALA A 1 91 ? 3.705 -8.469 -2.915 1.00 92.44 91 ALA A CA 1
ATOM 648 C C . ALA A 1 91 ? 3.579 -7.586 -4.169 1.00 92.44 91 ALA A C 1
ATOM 650 O O . ALA A 1 91 ? 4.214 -7.877 -5.181 1.00 92.44 91 ALA A O 1
ATOM 651 N N . PHE A 1 92 ? 2.805 -6.498 -4.114 1.00 94.44 92 PHE A N 1
ATOM 652 C CA . PHE A 1 92 ? 2.581 -5.624 -5.269 1.00 94.44 92 PHE A CA 1
ATOM 653 C C . PHE A 1 92 ? 3.774 -4.710 -5.580 1.00 94.44 92 PHE A C 1
ATOM 655 O O . PHE A 1 92 ? 4.068 -4.446 -6.746 1.00 94.44 92 PHE A O 1
ATOM 662 N N . VAL A 1 93 ? 4.497 -4.237 -4.561 1.00 94.19 93 VAL A N 1
ATOM 663 C CA . VAL A 1 93 ? 5.660 -3.351 -4.746 1.00 94.19 93 VAL A CA 1
ATOM 664 C C . VAL A 1 93 ? 6.727 -3.917 -5.704 1.00 94.19 93 VAL A C 1
ATOM 666 O O . VAL A 1 93 ? 7.115 -3.188 -6.617 1.00 94.19 93 VAL A O 1
ATOM 669 N N . PRO A 1 94 ? 7.210 -5.171 -5.585 1.00 94.19 94 PRO A N 1
ATOM 670 C CA . PRO A 1 94 ? 8.176 -5.714 -6.542 1.00 94.19 94 PRO A CA 1
ATOM 671 C C . PRO A 1 94 ? 7.593 -5.882 -7.954 1.00 94.19 94 PRO A C 1
ATOM 673 O O . PRO A 1 94 ? 8.325 -5.729 -8.931 1.00 94.19 94 PRO A O 1
ATOM 676 N N . GLU A 1 95 ? 6.288 -6.148 -8.092 1.00 93.75 95 GLU A N 1
ATOM 677 C CA . GLU A 1 95 ? 5.629 -6.191 -9.406 1.00 93.75 95 GLU A CA 1
ATOM 678 C C . GLU A 1 95 ? 5.615 -4.806 -10.068 1.00 93.75 95 GLU A C 1
ATOM 680 O O . GLU A 1 95 ? 5.934 -4.680 -11.251 1.00 93.75 95 GLU A O 1
ATOM 685 N N . LEU A 1 96 ? 5.309 -3.758 -9.298 1.00 94.19 96 LEU A N 1
ATOM 686 C CA . LEU A 1 96 ? 5.368 -2.367 -9.744 1.00 94.19 96 LEU A CA 1
ATOM 687 C C . LEU A 1 96 ? 6.797 -1.954 -10.119 1.00 94.19 96 LEU A C 1
ATOM 689 O O . LEU A 1 96 ? 7.012 -1.348 -11.169 1.00 94.19 96 LEU A O 1
ATOM 693 N N . GLU A 1 97 ? 7.783 -2.294 -9.287 1.00 94.12 97 GLU A N 1
ATOM 694 C CA . GLU A 1 97 ? 9.193 -2.008 -9.559 1.00 94.12 97 GLU A CA 1
ATOM 695 C C . GLU A 1 97 ? 9.662 -2.680 -10.853 1.00 94.12 97 GLU A C 1
ATOM 697 O O . GLU A 1 97 ? 10.293 -2.024 -11.684 1.00 94.12 97 GLU A O 1
ATOM 702 N N . SER A 1 98 ? 9.292 -3.948 -11.057 1.00 93.75 98 SER A N 1
ATOM 703 C CA . SER A 1 98 ? 9.596 -4.692 -12.281 1.00 93.75 98 SER A CA 1
ATOM 704 C C . SER A 1 98 ? 8.897 -4.108 -13.510 1.00 93.75 98 SER A C 1
ATOM 706 O O . SER A 1 98 ? 9.479 -4.114 -14.595 1.00 93.75 98 SER A O 1
ATOM 708 N N . PHE A 1 99 ? 7.666 -3.610 -13.367 1.00 94.38 99 PHE A N 1
ATOM 709 C CA . PHE A 1 99 ? 6.961 -2.928 -14.451 1.00 94.38 99 PHE A CA 1
ATOM 710 C C . PHE A 1 99 ? 7.701 -1.655 -14.870 1.00 94.38 99 PHE A C 1
ATOM 712 O O . PHE A 1 99 ? 7.975 -1.465 -16.055 1.00 94.38 99 PHE A O 1
ATOM 719 N N . PHE A 1 100 ? 8.102 -0.813 -13.913 1.00 94.38 100 PHE A N 1
ATOM 720 C CA . PHE A 1 100 ? 8.898 0.374 -14.224 1.00 94.38 100 PHE A CA 1
ATOM 721 C C . PHE A 1 100 ? 10.249 0.022 -14.853 1.00 94.38 100 PHE A C 1
ATOM 723 O O . PHE A 1 100 ? 10.646 0.688 -15.805 1.00 94.38 100 PHE A O 1
ATOM 730 N N . ASP A 1 101 ? 10.930 -1.032 -14.393 1.00 94.62 101 ASP A N 1
ATOM 731 C CA . ASP A 1 101 ? 12.193 -1.477 -14.997 1.00 94.62 101 ASP A CA 1
ATOM 732 C C . ASP A 1 101 ? 12.018 -1.883 -16.468 1.00 94.62 101 ASP A C 1
ATOM 734 O O . ASP A 1 101 ? 12.837 -1.513 -17.314 1.00 94.62 101 ASP A O 1
ATOM 738 N N . ALA A 1 102 ? 10.917 -2.564 -16.803 1.00 91.62 102 ALA A N 1
ATOM 739 C CA . ALA A 1 102 ? 10.577 -2.885 -18.188 1.00 91.62 102 ALA A CA 1
ATOM 740 C C . ALA A 1 102 ? 10.313 -1.619 -19.025 1.00 91.62 102 ALA A C 1
ATOM 742 O O . ALA A 1 102 ? 10.807 -1.506 -20.148 1.00 91.62 102 ALA A O 1
ATOM 743 N N . GLN A 1 103 ? 9.601 -0.636 -18.466 1.00 90.56 103 GLN A N 1
ATOM 744 C CA . GLN A 1 103 ? 9.323 0.638 -19.138 1.00 90.56 103 GLN A CA 1
ATOM 745 C C . GLN A 1 103 ? 10.597 1.479 -19.342 1.00 90.56 103 GLN A C 1
ATOM 747 O O . GLN A 1 103 ? 10.777 2.084 -20.399 1.00 90.56 103 GLN A O 1
ATOM 752 N N . ILE A 1 104 ? 11.517 1.485 -18.372 1.00 93.56 104 ILE A N 1
ATOM 753 C CA . ILE A 1 104 ? 12.830 2.147 -18.473 1.00 93.56 104 ILE A CA 1
ATOM 754 C C . ILE A 1 104 ? 13.678 1.492 -19.569 1.00 93.56 104 ILE A C 1
ATOM 756 O O . ILE A 1 104 ? 14.352 2.193 -20.327 1.00 93.56 104 ILE A O 1
ATOM 760 N N . ALA A 1 105 ? 13.640 0.160 -19.679 1.00 92.50 105 ALA A N 1
ATOM 761 C CA . ALA A 1 105 ? 14.412 -0.579 -20.675 1.00 92.50 105 ALA A CA 1
ATOM 762 C C . ALA A 1 105 ? 13.999 -0.248 -22.120 1.00 92.50 105 ALA A C 1
ATOM 764 O O . ALA A 1 105 ? 14.856 -0.235 -23.005 1.00 92.50 105 ALA A O 1
ATOM 765 N N . ILE A 1 106 ? 12.716 0.049 -22.358 1.00 92.19 106 ILE A N 1
ATOM 766 C CA . ILE A 1 106 ? 12.195 0.416 -23.687 1.00 92.19 106 ILE A CA 1
ATOM 767 C C . ILE A 1 106 ? 12.193 1.929 -23.954 1.00 92.19 106 ILE A C 1
ATOM 769 O O . ILE A 1 106 ? 11.958 2.346 -25.088 1.00 92.19 106 ILE A O 1
ATOM 773 N N . ALA A 1 107 ? 12.443 2.759 -22.937 1.00 92.44 107 ALA A N 1
ATOM 774 C CA . ALA A 1 107 ? 12.467 4.210 -23.081 1.00 92.44 107 ALA A CA 1
ATOM 775 C C . ALA A 1 107 ? 13.630 4.665 -23.980 1.00 92.44 107 ALA A C 1
ATOM 777 O O . ALA A 1 107 ? 14.772 4.212 -23.851 1.00 92.44 107 ALA A O 1
ATOM 778 N N . THR A 1 108 ? 13.345 5.592 -24.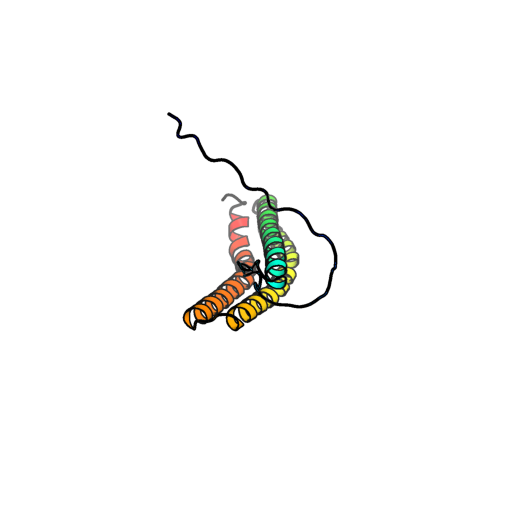896 1.00 92.50 108 THR A N 1
ATOM 779 C CA . THR A 1 108 ? 14.290 5.992 -25.952 1.00 92.50 108 THR A CA 1
ATOM 780 C C . THR A 1 108 ? 15.109 7.232 -25.612 1.00 92.50 108 THR A C 1
ATOM 782 O O . THR A 1 108 ? 16.108 7.488 -26.279 1.00 92.50 108 THR A O 1
ATOM 785 N N . SER A 1 109 ? 14.707 8.011 -24.603 1.00 94.94 109 SER A N 1
ATOM 786 C CA . SER A 1 109 ? 15.453 9.184 -24.135 1.00 94.94 109 SER A CA 1
ATOM 787 C C . SER A 1 109 ? 15.893 9.030 -22.683 1.00 94.94 109 SER A C 1
ATOM 789 O O . SER A 1 109 ? 15.201 8.418 -21.867 1.00 94.94 109 SER A O 1
ATOM 791 N N . ASP A 1 110 ? 17.041 9.617 -22.348 1.00 94.00 110 ASP A N 1
ATOM 792 C CA . ASP A 1 110 ? 17.554 9.596 -20.976 1.00 94.00 110 ASP A CA 1
ATOM 793 C C . ASP A 1 110 ? 16.638 10.362 -20.015 1.00 94.00 110 ASP A C 1
ATOM 795 O O . ASP A 1 110 ? 16.426 9.920 -18.891 1.00 94.00 110 ASP A O 1
ATOM 799 N N . GLU A 1 111 ? 16.003 11.444 -20.476 1.00 95.38 111 GLU A N 1
ATOM 800 C CA . GLU A 1 111 ? 15.019 12.191 -19.683 1.00 95.38 111 GLU A CA 1
ATOM 801 C C . GLU A 1 111 ? 13.811 11.319 -19.295 1.00 95.38 111 GLU A C 1
ATOM 803 O O . GLU A 1 111 ? 13.393 11.317 -18.137 1.00 95.38 111 GLU A O 1
ATOM 808 N N . GLN A 1 112 ? 13.296 10.500 -20.223 1.00 92.31 112 GLN A N 1
ATOM 809 C CA . GLN A 1 112 ? 12.209 9.559 -19.925 1.00 92.31 112 GLN A CA 1
ATOM 810 C C . GLN A 1 112 ? 12.646 8.492 -18.922 1.00 92.31 112 GLN A C 1
ATOM 812 O O . GLN A 1 112 ? 11.898 8.177 -18.000 1.00 92.31 112 GLN A O 1
ATOM 817 N N . LYS A 1 113 ? 13.860 7.950 -19.072 1.00 94.81 113 LYS A N 1
ATOM 818 C CA . LYS A 1 113 ? 14.406 6.952 -18.140 1.00 94.81 113 LYS A CA 1
ATOM 819 C C . LYS A 1 113 ? 14.539 7.509 -16.729 1.00 94.81 113 LYS A C 1
ATOM 821 O O . LYS A 1 113 ? 14.158 6.826 -15.783 1.00 94.81 113 LYS A O 1
ATOM 826 N N . VAL A 1 114 ? 15.042 8.738 -16.593 1.00 96.75 114 VAL A N 1
ATOM 827 C CA . VAL A 1 114 ? 15.150 9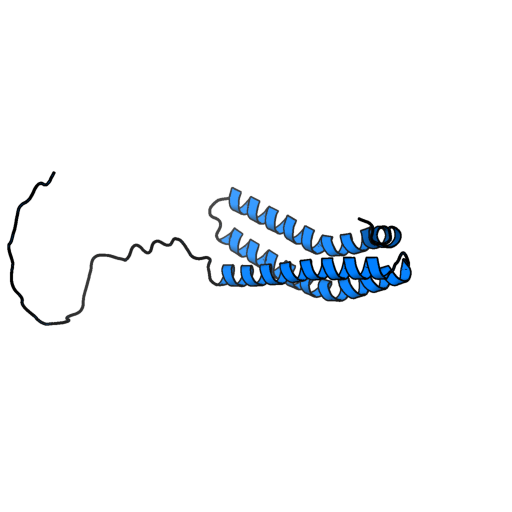.424 -15.298 1.00 96.75 114 VAL A CA 1
ATOM 828 C C . VAL A 1 114 ? 13.762 9.619 -14.691 1.00 96.75 114 VAL A C 1
ATOM 830 O O . VAL A 1 114 ? 13.540 9.193 -13.562 1.00 96.75 114 VAL A O 1
ATOM 833 N N . SER A 1 115 ? 12.801 10.143 -15.455 1.00 95.19 115 SER A N 1
ATOM 834 C CA . SER A 1 115 ? 11.429 10.352 -14.972 1.00 95.19 115 SER A CA 1
ATOM 835 C C . SER A 1 115 ? 10.736 9.050 -14.533 1.00 95.19 115 SER A C 1
ATOM 837 O O . SER A 1 115 ? 10.063 9.011 -13.499 1.00 95.19 115 SER A O 1
ATOM 839 N N . LEU A 1 116 ? 10.926 7.954 -15.274 1.00 95.75 116 LEU A N 1
ATOM 840 C CA . LEU A 1 116 ? 10.407 6.630 -14.913 1.00 95.75 116 LEU A CA 1
ATOM 841 C C . LEU A 1 116 ? 11.091 6.065 -13.660 1.00 95.75 116 LEU A C 1
ATOM 843 O O . LEU A 1 116 ? 10.418 5.479 -12.814 1.00 95.75 116 LEU A O 1
ATOM 847 N N . ALA A 1 117 ? 12.404 6.255 -13.514 1.00 95.25 117 ALA A N 1
ATOM 848 C CA . ALA A 1 117 ? 13.151 5.821 -12.335 1.00 95.25 117 ALA A CA 1
ATOM 849 C C . ALA A 1 117 ? 12.739 6.596 -11.073 1.00 95.25 117 ALA A C 1
ATOM 851 O O . ALA A 1 117 ? 12.591 6.003 -10.004 1.00 95.25 117 ALA A O 1
ATOM 852 N N . GLU A 1 118 ? 12.495 7.900 -11.198 1.00 95.75 118 GLU A N 1
ATOM 853 C CA . GLU A 1 118 ? 11.944 8.724 -10.120 1.00 95.75 118 GLU A CA 1
ATOM 854 C C . GLU A 1 118 ? 10.529 8.272 -9.749 1.00 95.75 118 GLU A C 1
ATOM 856 O O . GLU A 1 118 ? 10.240 8.057 -8.574 1.00 95.75 118 GLU A O 1
ATOM 861 N N . SER A 1 119 ? 9.673 8.035 -10.748 1.00 94.62 119 SER A N 1
ATOM 862 C CA . SER A 1 119 ? 8.306 7.539 -10.533 1.00 94.62 119 SER A CA 1
ATOM 863 C C . SER A 1 119 ? 8.300 6.185 -9.825 1.00 94.62 119 SER A C 1
ATOM 865 O O . SER A 1 119 ? 7.517 5.977 -8.900 1.00 94.62 119 SER A O 1
ATOM 867 N N . LYS A 1 120 ? 9.195 5.272 -10.215 1.00 95.12 120 LYS A N 1
ATOM 868 C CA . LYS A 1 120 ? 9.400 3.993 -9.529 1.00 95.12 120 LYS A CA 1
ATOM 869 C C . LYS A 1 120 ? 9.718 4.215 -8.052 1.00 95.12 120 LYS A C 1
ATOM 871 O O . LYS A 1 120 ? 9.053 3.645 -7.190 1.00 95.12 120 LYS A O 1
ATOM 876 N N . ALA A 1 121 ? 10.720 5.047 -7.764 1.00 95.12 121 ALA A N 1
ATOM 877 C CA . ALA A 1 121 ? 11.166 5.309 -6.401 1.00 95.12 121 ALA A CA 1
ATOM 878 C C . ALA A 1 121 ? 10.056 5.933 -5.540 1.00 95.12 121 ALA A C 1
ATOM 880 O O . ALA A 1 121 ? 9.815 5.461 -4.426 1.00 95.12 121 ALA A O 1
ATOM 881 N N . ASP A 1 122 ? 9.354 6.938 -6.068 1.00 96.12 122 ASP A N 1
ATOM 882 C CA . ASP A 1 122 ? 8.251 7.613 -5.381 1.00 96.12 122 ASP A CA 1
ATOM 883 C C . ASP A 1 122 ? 7.098 6.652 -5.072 1.00 96.12 122 ASP A C 1
ATOM 885 O O . ASP A 1 122 ? 6.681 6.529 -3.919 1.00 96.12 122 ASP A O 1
ATOM 889 N N . ASN A 1 123 ? 6.624 5.895 -6.069 1.00 93.12 123 ASN A N 1
ATOM 890 C CA . ASN A 1 123 ? 5.490 4.997 -5.863 1.00 93.12 123 ASN A CA 1
ATOM 891 C C . ASN A 1 123 ? 5.836 3.851 -4.9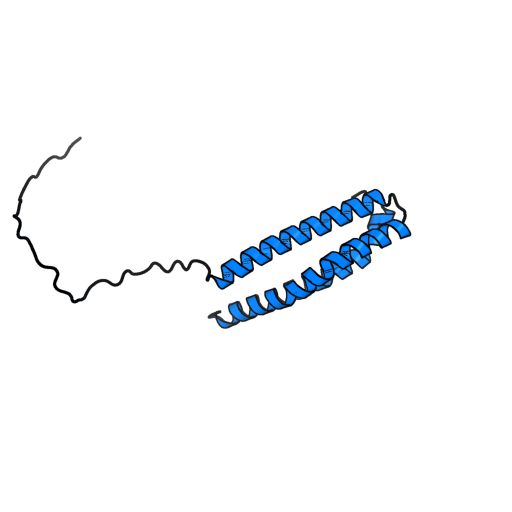02 1.00 93.12 123 ASN A C 1
ATOM 893 O O . ASN A 1 123 ? 5.041 3.540 -4.014 1.00 93.12 123 ASN A O 1
ATOM 897 N N . SER A 1 124 ? 7.029 3.261 -5.012 1.00 92.62 124 SER A N 1
ATOM 898 C CA . SER A 1 124 ? 7.489 2.243 -4.064 1.00 92.62 124 SER A CA 1
ATOM 899 C C . SER A 1 124 ? 7.577 2.777 -2.637 1.00 92.62 124 SER A C 1
ATOM 901 O O . SER A 1 124 ? 7.169 2.098 -1.691 1.00 92.62 124 SER A O 1
ATOM 903 N N . LEU A 1 125 ? 8.101 3.993 -2.460 1.00 93.81 125 LEU A N 1
ATOM 904 C CA . LEU A 1 125 ? 8.180 4.632 -1.150 1.00 93.81 125 LEU A CA 1
ATOM 905 C C . LEU A 1 125 ? 6.784 4.919 -0.594 1.00 93.81 125 LEU A C 1
ATOM 907 O O . LEU A 1 125 ? 6.518 4.619 0.568 1.00 93.81 125 LEU A O 1
ATOM 911 N N . ARG A 1 126 ? 5.882 5.453 -1.420 1.00 92.88 126 ARG A N 1
ATOM 912 C CA . ARG A 1 126 ? 4.503 5.765 -1.041 1.00 92.88 126 ARG A CA 1
ATOM 913 C C . ARG A 1 126 ? 3.735 4.520 -0.600 1.00 92.88 126 ARG A C 1
ATOM 915 O O . ARG A 1 126 ? 3.067 4.567 0.431 1.00 92.88 126 ARG A O 1
ATOM 922 N N . LEU A 1 127 ? 3.847 3.413 -1.335 1.00 91.75 127 LEU A N 1
ATOM 923 C CA . LEU A 1 127 ? 3.169 2.158 -0.993 1.00 91.75 127 LEU A CA 1
ATOM 924 C C . LEU A 1 127 ? 3.666 1.582 0.335 1.00 91.75 127 LEU A C 1
ATOM 926 O O . LEU A 1 127 ? 2.854 1.265 1.203 1.00 91.75 127 LEU A O 1
ATOM 930 N N . ARG A 1 128 ? 4.988 1.531 0.538 1.00 89.69 128 ARG A N 1
ATOM 931 C CA . ARG A 1 128 ? 5.581 1.086 1.811 1.00 89.69 128 ARG A CA 1
ATOM 932 C C . ARG A 1 128 ? 5.250 2.046 2.964 1.00 89.69 128 ARG A C 1
ATOM 934 O O . ARG A 1 128 ? 5.010 1.621 4.092 1.00 89.69 128 ARG A O 1
ATOM 941 N N . GLY A 1 129 ? 5.215 3.348 2.684 1.00 92.44 129 GLY A N 1
ATOM 942 C CA . GLY A 1 129 ? 4.948 4.401 3.663 1.00 92.44 129 GLY A CA 1
ATOM 943 C C . GLY A 1 129 ? 3.492 4.472 4.122 1.00 92.44 129 GLY A C 1
ATOM 944 O O . GLY A 1 129 ? 3.238 4.872 5.255 1.00 92.44 129 GLY A O 1
ATOM 945 N N . MET A 1 130 ? 2.537 4.050 3.293 1.00 91.38 130 MET A N 1
ATOM 946 C CA . MET A 1 130 ? 1.106 4.093 3.609 1.00 91.38 130 MET A CA 1
ATOM 947 C C . MET A 1 130 ? 0.759 3.300 4.873 1.00 91.38 130 MET A C 1
ATOM 949 O O . MET A 1 130 ? 0.025 3.798 5.724 1.00 91.38 130 MET A O 1
ATOM 953 N N . VAL A 1 131 ? 1.316 2.099 5.040 1.00 87.75 131 VAL A N 1
ATOM 954 C CA . VAL A 1 131 ? 1.059 1.276 6.232 1.00 87.75 131 VAL A CA 1
ATOM 955 C C . VAL A 1 131 ? 1.554 1.981 7.495 1.00 87.75 131 VAL A C 1
ATOM 957 O O . VAL A 1 131 ? 0.831 2.089 8.484 1.00 87.75 131 VAL A O 1
ATOM 960 N N . GLN A 1 132 ? 2.769 2.528 7.448 1.00 91.31 132 GLN A N 1
ATOM 961 C CA . GLN A 1 132 ? 3.344 3.267 8.573 1.00 91.31 132 GLN A CA 1
ATOM 962 C C . GLN A 1 132 ? 2.575 4.556 8.865 1.00 91.31 132 GLN A C 1
ATOM 964 O O . GLN A 1 132 ? 2.394 4.916 10.027 1.00 91.31 132 GLN A O 1
ATOM 969 N N . HIS A 1 133 ? 2.072 5.222 7.825 1.00 92.75 133 HIS A N 1
ATOM 970 C CA . HIS A 1 133 ? 1.210 6.386 7.960 1.00 92.75 133 HIS A CA 1
ATOM 971 C C . HIS A 1 133 ? -0.065 6.033 8.735 1.00 92.75 133 HIS A C 1
ATOM 973 O O . HIS A 1 133 ? -0.365 6.683 9.732 1.00 92.75 133 HIS A O 1
ATOM 979 N N . ILE A 1 134 ? -0.766 4.956 8.362 1.00 91.50 134 ILE A N 1
ATOM 980 C CA . ILE A 1 134 ? -1.978 4.528 9.076 1.00 91.50 134 ILE A CA 1
ATOM 981 C C . ILE A 1 134 ? -1.657 4.238 10.547 1.00 91.50 134 ILE A C 1
ATOM 983 O O . ILE A 1 134 ? -2.334 4.765 11.423 1.00 91.50 134 ILE A O 1
ATOM 987 N N . ARG A 1 135 ? -0.593 3.478 10.837 1.00 91.00 135 ARG A N 1
ATOM 988 C CA . ARG A 1 135 ? -0.186 3.179 12.224 1.00 91.00 135 ARG A CA 1
ATOM 989 C C . ARG A 1 135 ? 0.128 4.434 13.037 1.00 91.00 135 ARG A C 1
ATOM 991 O O . ARG A 1 135 ? -0.208 4.503 14.214 1.00 91.00 135 ARG A O 1
ATOM 998 N N . THR A 1 136 ? 0.761 5.420 12.403 1.00 93.44 136 THR A N 1
ATOM 999 C CA . THR A 1 136 ? 1.169 6.671 13.055 1.00 93.44 136 THR A CA 1
ATOM 1000 C C . THR A 1 136 ? -0.030 7.554 13.392 1.00 93.44 136 THR A C 1
ATOM 1002 O O . THR A 1 136 ? -0.083 8.095 14.491 1.00 93.44 136 THR A O 1
ATOM 1005 N N . PHE A 1 137 ? -0.995 7.692 12.477 1.00 90.62 137 PHE A N 1
ATOM 1006 C CA . PHE A 1 137 ? -2.105 8.644 12.624 1.00 90.62 137 PHE A CA 1
ATOM 1007 C C . PHE A 1 137 ? -3.409 8.023 13.148 1.00 90.62 137 PHE A C 1
ATOM 1009 O O . PHE A 1 137 ? -4.282 8.747 13.625 1.00 90.62 137 PHE A O 1
ATOM 1016 N N . ALA A 1 138 ? -3.560 6.694 13.119 1.00 90.69 138 ALA A N 1
ATOM 1017 C CA . ALA A 1 138 ? -4.744 6.011 13.646 1.00 90.69 138 ALA A CA 1
ATOM 1018 C C . ALA A 1 138 ? -5.105 6.394 15.096 1.00 90.69 138 ALA A C 1
ATOM 1020 O O . ALA A 1 138 ? -6.292 6.622 15.343 1.00 90.69 138 ALA A O 1
ATOM 1021 N N . PRO A 1 139 ? -4.156 6.528 16.048 1.00 90.94 139 PRO A N 1
ATOM 1022 C CA . PRO A 1 139 ? -4.476 6.936 17.415 1.00 90.94 139 PRO A CA 1
ATOM 1023 C C . PRO A 1 139 ? -5.237 8.265 17.491 1.00 90.94 139 PRO A C 1
ATOM 1025 O O . PRO A 1 139 ? -6.207 8.365 18.243 1.00 90.94 139 PRO A O 1
ATOM 1028 N N . ASP A 1 140 ? -4.832 9.253 16.689 1.00 90.50 140 ASP A N 1
ATOM 1029 C CA . ASP A 1 140 ? -5.450 10.581 16.662 1.00 90.50 140 ASP A CA 1
ATOM 1030 C C . ASP A 1 140 ? -6.857 10.526 16.053 1.00 90.50 140 ASP A C 1
ATOM 1032 O O . ASP A 1 140 ? -7.801 11.098 16.606 1.00 90.50 140 ASP A O 1
ATOM 1036 N N . PHE A 1 141 ? -7.040 9.771 14.963 1.00 88.62 141 PHE A N 1
ATOM 1037 C CA . PHE A 1 141 ? -8.356 9.578 14.342 1.00 88.62 141 PHE A CA 1
ATOM 1038 C C . PHE A 1 141 ? -9.343 8.844 15.258 1.00 88.62 141 PHE A C 1
ATOM 1040 O O . PHE A 1 141 ? -10.526 9.199 15.318 1.00 88.62 141 PHE A O 1
ATOM 1047 N N . ILE A 1 142 ? -8.861 7.845 16.005 1.00 91.38 142 ILE A N 1
ATOM 1048 C CA . ILE A 1 142 ? -9.663 7.125 16.999 1.00 91.38 142 ILE A CA 1
ATOM 1049 C C . ILE A 1 142 ? -10.047 8.065 18.140 1.00 91.38 142 ILE A C 1
ATOM 1051 O O . ILE A 1 142 ? -11.225 8.129 18.490 1.00 91.38 142 ILE A O 1
ATOM 1055 N N . ALA A 1 143 ? -9.098 8.835 18.681 1.00 87.69 143 ALA A N 1
ATOM 1056 C CA . ALA A 1 143 ? -9.356 9.787 19.762 1.00 87.69 143 ALA A CA 1
ATOM 1057 C C . ALA A 1 143 ? -10.347 10.895 19.356 1.00 87.69 143 ALA A C 1
ATOM 1059 O O . ALA A 1 143 ? -11.174 11.317 20.166 1.00 87.69 143 ALA A O 1
ATOM 1060 N N . ALA A 1 144 ? -10.324 11.325 18.091 1.00 85.50 144 ALA A N 1
ATOM 1061 C CA . ALA A 1 144 ? -11.296 12.266 17.530 1.00 85.50 144 ALA A CA 1
ATOM 1062 C C . ALA A 1 144 ? -12.710 11.663 17.350 1.00 85.50 144 ALA A C 1
ATOM 1064 O O . ALA A 1 144 ? -13.672 12.394 17.084 1.00 85.50 144 ALA A O 1
ATOM 1065 N N . GLY A 1 145 ? -12.859 10.343 17.514 1.00 71.69 145 GLY A N 1
ATOM 1066 C CA . GLY A 1 145 ? -14.122 9.622 17.365 1.00 71.69 145 GLY A CA 1
ATOM 1067 C C . GLY A 1 145 ? -14.608 9.552 15.918 1.00 71.69 145 GLY A C 1
ATOM 1068 O O . GLY A 1 145 ? -15.815 9.585 15.689 1.00 71.69 145 GLY A O 1
ATOM 1069 N N . GLY A 1 146 ? -13.692 9.533 14.942 1.00 64.00 146 GLY A N 1
ATOM 1070 C CA . GLY A 1 146 ? -14.040 9.485 13.516 1.00 64.00 146 GLY A CA 1
ATOM 1071 C C . GLY A 1 146 ? -14.735 10.744 12.979 1.00 64.00 146 GLY A C 1
ATOM 1072 O O . GLY A 1 146 ? -15.319 10.702 11.902 1.00 64.00 146 GLY A O 1
ATOM 1073 N N . ARG A 1 147 ? -14.699 11.867 13.712 1.00 56.41 147 ARG A N 1
ATOM 1074 C CA . ARG A 1 147 ? -15.195 13.163 13.223 1.00 56.41 147 ARG A CA 1
ATOM 1075 C C . ARG A 1 147 ? -14.107 13.840 12.391 1.00 56.41 147 ARG A C 1
ATOM 1077 O O . ARG A 1 147 ? -13.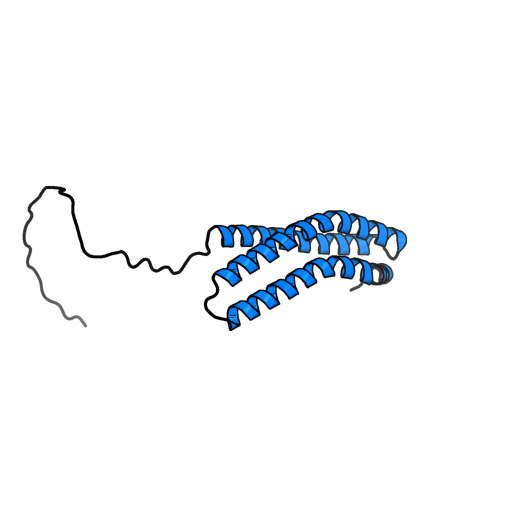293 14.579 12.937 1.00 56.41 147 ARG A O 1
ATOM 1084 N N . SER A 1 148 ? -14.074 13.533 11.097 1.00 54.75 148 SER A N 1
ATOM 1085 C CA . SER A 1 148 ? -13.408 14.343 10.064 1.00 54.75 148 SER A CA 1
ATOM 1086 C C . SER A 1 148 ? -14.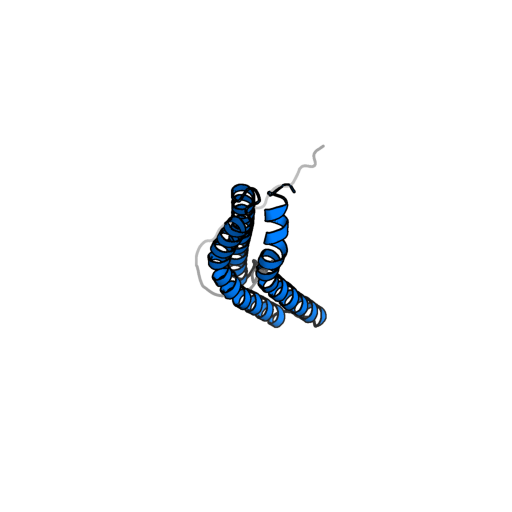455 15.116 9.273 1.00 54.75 148 SER A C 1
ATOM 1088 O O . SER A 1 148 ? -15.540 14.537 9.043 1.00 54.75 148 SER A O 1
#